Protein AF-A0A929SGC5-F1 (afdb_monomer)

Secondary structure (DSSP, 8-state):
-PPPGGGGS-GGG--SSEEEEEEEEE-TTS-EEEEEEEE-S-TTT----HHHHHHHHHHH--

Solvent-accessible surface area (backbone atoms only — not comparable to full-atom values): 4089 Å² total; per-residue (Å²): 129,86,83,58,66,71,80,76,55,68,53,91,78,47,75,45,67,41,80,42,85,57,42,77,49,66,48,99,89,65,50,82,48,75,43,71,42,76,36,73,49,34,65,97,78,49,77,78,53,70,69,60,48,55,54,45,52,66,70,69,72,113

pLDDT: mean 93.17, std 8.01, ran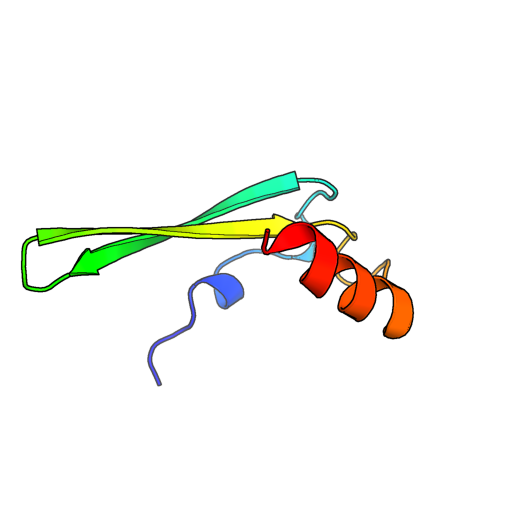ge [49.16, 97.94]

Structure (mmCIF, N/CA/C/O backbone):
data_AF-A0A929SGC5-F1
#
_entry.id   AF-A0A929SGC5-F1
#
loop_
_atom_site.group_PDB
_atom_site.id
_atom_site.type_symbol
_atom_site.label_atom_id
_atom_site.label_alt_id
_atom_site.label_comp_id
_atom_site.label_asym_id
_atom_site.label_entity_id
_atom_site.label_seq_id
_atom_site.pdbx_PDB_ins_code
_atom_site.Cartn_x
_atom_site.Cartn_y
_atom_site.Cartn_z
_atom_site.occupancy
_atom_site.B_iso_or_equiv
_atom_site.auth_seq_id
_atom_site.auth_comp_id
_atom_site.auth_asym_id
_atom_site.auth_atom_id
_atom_site.pdbx_PDB_model_num
ATOM 1 N N . MET A 1 1 ? -4.221 -16.555 14.821 1.00 49.16 1 MET A N 1
ATOM 2 C CA . MET A 1 1 ? -3.891 -15.147 14.495 1.00 49.16 1 MET A CA 1
ATOM 3 C C . MET A 1 1 ? -5.091 -14.515 13.807 1.00 49.16 1 MET A C 1
ATOM 5 O O . MET A 1 1 ? -5.670 -15.192 12.964 1.00 49.16 1 MET A O 1
ATOM 9 N N . PRO A 1 2 ? -5.507 -13.284 14.158 1.00 67.31 2 PRO A N 1
ATOM 10 C CA . PRO A 1 2 ? -6.562 -12.600 13.414 1.00 67.31 2 PRO A CA 1
ATOM 11 C C . PRO A 1 2 ? -6.137 -12.425 11.950 1.00 67.31 2 PRO A C 1
ATOM 13 O O . PRO A 1 2 ? -4.979 -12.118 11.668 1.00 67.31 2 PRO A O 1
ATOM 16 N N . LEU A 1 3 ? -7.068 -12.656 11.023 1.00 71.44 3 LEU A N 1
ATOM 17 C CA . LEU A 1 3 ? -6.812 -12.554 9.589 1.00 71.44 3 LEU A CA 1
ATOM 18 C C . LEU A 1 3 ? -6.527 -11.088 9.220 1.00 71.44 3 LEU A C 1
ATOM 20 O O . LEU A 1 3 ? -7.360 -10.216 9.477 1.00 71.44 3 LEU A O 1
ATOM 24 N N . LEU A 1 4 ? -5.363 -10.817 8.629 1.00 85.00 4 LEU A N 1
ATOM 25 C CA . LEU A 1 4 ? -4.970 -9.471 8.205 1.00 85.00 4 LEU A CA 1
ATOM 26 C C . LEU A 1 4 ? -5.850 -9.001 7.036 1.00 85.00 4 LEU A C 1
ATOM 28 O O . LEU A 1 4 ? -6.112 -9.770 6.113 1.00 85.00 4 LEU A O 1
ATOM 32 N N . ASP A 1 5 ? -6.280 -7.737 7.039 1.00 82.62 5 ASP A N 1
ATOM 33 C CA . ASP A 1 5 ? -7.240 -7.222 6.046 1.00 82.62 5 ASP A CA 1
ATOM 34 C C . ASP A 1 5 ? -6.707 -7.233 4.605 1.00 82.62 5 ASP A C 1
ATOM 36 O O . ASP A 1 5 ? -7.487 -7.330 3.661 1.00 82.62 5 ASP A O 1
ATOM 40 N N . SER A 1 6 ? -5.382 -7.233 4.423 1.00 83.69 6 SER A N 1
ATOM 41 C CA . SER A 1 6 ? -4.757 -7.416 3.107 1.00 83.69 6 SER A CA 1
ATOM 42 C C . SER A 1 6 ? -5.095 -8.779 2.483 1.00 83.69 6 SER A C 1
ATOM 44 O O . SER A 1 6 ? -5.386 -8.856 1.294 1.00 83.69 6 SER A O 1
ATOM 46 N N . PHE A 1 7 ? -5.159 -9.856 3.278 1.00 89.56 7 PHE A N 1
ATOM 47 C CA . PHE A 1 7 ? -5.422 -11.213 2.770 1.00 89.56 7 PHE A CA 1
ATOM 48 C C . PHE A 1 7 ? -6.867 -11.435 2.309 1.00 89.56 7 PHE A C 1
ATOM 50 O O . PHE A 1 7 ? -7.173 -12.472 1.731 1.00 89.56 7 PHE A O 1
ATOM 57 N N . LYS A 1 8 ? -7.760 -10.472 2.557 1.00 88.44 8 LYS A N 1
ATOM 58 C CA . LYS A 1 8 ? -9.162 -10.526 2.123 1.00 88.44 8 LYS A CA 1
ATOM 59 C C . LYS A 1 8 ? -9.384 -9.886 0.750 1.00 88.44 8 LYS A C 1
ATOM 61 O O . LYS A 1 8 ? -10.518 -9.842 0.285 1.00 88.44 8 LYS A O 1
ATOM 66 N N . VAL A 1 9 ? -8.333 -9.351 0.123 1.00 90.12 9 VAL A N 1
ATOM 67 C CA . VAL A 1 9 ? -8.416 -8.665 -1.170 1.00 90.12 9 VAL A CA 1
ATOM 68 C C . VAL A 1 9 ? -7.868 -9.558 -2.276 1.00 90.12 9 VAL A C 1
ATOM 70 O O . VAL A 1 9 ? -6.796 -10.151 -2.143 1.00 90.12 9 VAL A O 1
ATOM 73 N N . ASP A 1 10 ? -8.589 -9.620 -3.393 1.00 93.38 10 ASP A N 1
ATOM 74 C CA . ASP A 1 10 ? -8.129 -10.309 -4.594 1.00 93.38 10 ASP A CA 1
ATOM 75 C C . ASP A 1 10 ? -7.057 -9.473 -5.313 1.00 93.38 10 ASP A C 1
ATOM 77 O O . ASP A 1 10 ? -7.345 -8.468 -5.967 1.00 93.38 10 ASP A O 1
ATOM 81 N N . HIS A 1 11 ? -5.801 -9.900 -5.183 1.00 95.44 11 HIS A N 1
ATOM 82 C CA . HIS A 1 11 ? -4.651 -9.224 -5.781 1.00 95.44 11 HIS A CA 1
ATOM 83 C C . HIS A 1 11 ? -4.544 -9.449 -7.297 1.00 95.44 11 HIS A C 1
ATOM 85 O O . HIS A 1 11 ? -3.857 -8.682 -7.964 1.00 95.44 11 HIS A O 1
ATOM 91 N N . THR A 1 12 ? -5.234 -10.448 -7.863 1.00 94.62 12 THR A N 1
ATOM 92 C CA . THR A 1 12 ? -5.215 -10.718 -9.315 1.00 94.62 12 THR A CA 1
ATOM 93 C C . THR A 1 12 ? -6.042 -9.701 -10.103 1.00 94.62 12 THR A C 1
ATOM 95 O O . THR A 1 12 ? -5.761 -9.426 -11.268 1.00 94.62 12 THR A O 1
ATOM 98 N N . ARG A 1 13 ? -7.036 -9.094 -9.442 1.00 93.12 13 ARG A N 1
ATOM 99 C CA . ARG A 1 13 ? -7.939 -8.075 -10.000 1.00 93.12 13 ARG A CA 1
ATOM 100 C C . ARG A 1 13 ? -7.600 -6.654 -9.546 1.00 93.12 13 ARG A C 1
ATOM 102 O O . ARG A 1 13 ? -8.341 -5.720 -9.845 1.00 93.12 13 ARG A O 1
ATOM 109 N N . MET A 1 14 ? -6.515 -6.484 -8.793 1.00 92.94 14 MET A N 1
ATOM 110 C CA . MET A 1 14 ? -6.105 -5.191 -8.257 1.00 92.94 14 MET A CA 1
ATOM 111 C C . MET A 1 14 ? -5.350 -4.389 -9.322 1.00 92.94 14 MET A C 1
ATOM 113 O O . MET A 1 14 ? -4.286 -4.795 -9.792 1.00 92.94 14 MET A O 1
ATOM 117 N N . ASN A 1 15 ? -5.894 -3.226 -9.676 1.00 92.12 15 ASN A N 1
ATOM 118 C CA . ASN A 1 15 ? -5.231 -2.281 -10.568 1.00 92.12 15 ASN A CA 1
ATOM 119 C C . ASN A 1 15 ? -4.172 -1.476 -9.803 1.00 92.12 15 ASN A C 1
ATOM 121 O O . ASN A 1 15 ? -4.376 -1.117 -8.643 1.00 92.12 15 ASN A O 1
ATOM 125 N N . ALA A 1 16 ? -3.064 -1.172 -10.476 1.00 94.94 16 ALA A N 1
ATOM 126 C CA . ALA A 1 16 ? -2.032 -0.260 -9.999 1.00 94.94 16 ALA A CA 1
ATOM 127 C C . ALA A 1 16 ? -1.574 0.643 -11.163 1.00 94.94 16 ALA A C 1
ATOM 129 O O . ALA A 1 16 ? -1.575 0.168 -12.304 1.00 94.94 16 ALA A O 1
ATOM 130 N N . PRO A 1 17 ? -1.192 1.906 -10.899 1.00 96.50 17 PRO A N 1
ATOM 131 C CA . PRO A 1 17 ? -1.143 2.541 -9.580 1.00 96.50 17 PRO A CA 1
ATOM 132 C C . PRO A 1 17 ? -2.535 2.897 -9.022 1.00 96.50 17 PRO A C 1
ATOM 134 O O . PRO A 1 17 ? -3.470 3.143 -9.782 1.00 96.50 17 PRO A O 1
ATOM 137 N N . GLY A 1 18 ? -2.698 2.911 -7.695 1.00 95.75 18 GLY A N 1
ATOM 138 C CA . GLY A 1 18 ? -3.990 3.204 -7.065 1.00 95.75 18 GLY A CA 1
ATOM 139 C C . GLY A 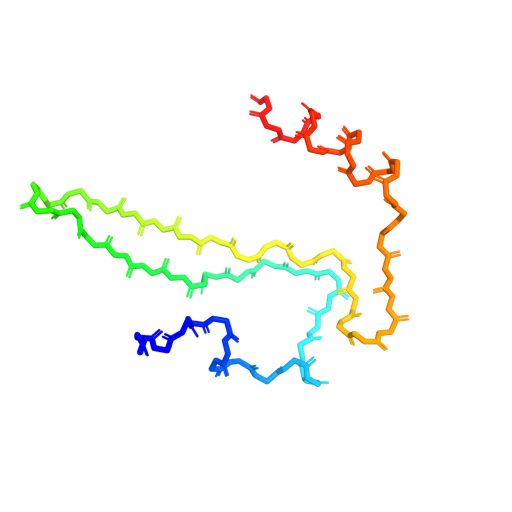1 18 ? -3.942 3.419 -5.551 1.00 95.75 18 GLY A C 1
ATOM 140 O O . GLY A 1 18 ? -2.994 3.024 -4.876 1.00 95.75 18 GLY A O 1
ATOM 141 N N . VAL A 1 19 ? -4.999 4.039 -5.018 1.00 96.19 19 VAL A N 1
ATOM 142 C CA . VAL A 1 19 ? -5.187 4.307 -3.583 1.00 96.19 19 VAL A CA 1
ATOM 143 C C . VAL A 1 19 ? -6.446 3.599 -3.097 1.00 96.19 19 VAL A C 1
ATOM 145 O O . VAL A 1 19 ? -7.505 3.714 -3.713 1.00 96.19 19 VAL A O 1
ATOM 148 N N . ARG A 1 20 ? -6.355 2.885 -1.973 1.00 94.81 20 ARG A N 1
ATOM 149 C CA . ARG A 1 20 ? -7.485 2.166 -1.371 1.00 94.81 20 ARG A CA 1
ATOM 150 C C . ARG A 1 20 ? -7.494 2.329 0.144 1.00 94.81 20 ARG A C 1
ATOM 152 O O . ARG A 1 20 ? -6.458 2.206 0.789 1.00 94.81 20 ARG A O 1
ATOM 159 N N . LEU A 1 21 ? -8.670 2.528 0.741 1.00 94.75 21 LEU A N 1
ATOM 160 C CA . LEU A 1 21 ? -8.829 2.430 2.193 1.00 94.75 21 LEU A CA 1
ATOM 161 C C . LEU A 1 21 ? -8.713 0.955 2.606 1.00 94.75 21 LEU A C 1
ATOM 163 O O . LEU A 1 21 ? -9.596 0.146 2.320 1.00 94.75 21 LEU A O 1
ATOM 167 N N . ALA A 1 22 ? -7.599 0.595 3.239 1.00 93.38 22 ALA A N 1
ATOM 168 C CA . ALA A 1 22 ? -7.290 -0.782 3.600 1.00 93.38 22 ALA A CA 1
ATOM 169 C C . ALA A 1 22 ? -7.954 -1.205 4.907 1.00 93.38 22 ALA A C 1
ATOM 171 O O . ALA A 1 22 ? -8.437 -2.329 5.019 1.00 93.38 22 ALA A O 1
ATOM 172 N N . LYS A 1 23 ? -7.967 -0.303 5.890 1.00 92.81 23 LYS A N 1
ATOM 173 C CA . LYS A 1 23 ? -8.536 -0.559 7.209 1.00 92.81 23 LYS A CA 1
ATOM 174 C C . LYS A 1 23 ? -9.025 0.738 7.825 1.00 92.81 23 LYS A C 1
ATOM 176 O O . LYS A 1 23 ? -8.349 1.756 7.743 1.00 92.81 23 LYS A O 1
ATOM 181 N N . SER A 1 24 ? -10.165 0.683 8.499 1.00 93.56 24 SER A N 1
ATOM 182 C CA . SER A 1 24 ? -10.606 1.734 9.412 1.00 93.56 24 SER A CA 1
ATOM 183 C C . SER A 1 24 ? -10.778 1.122 10.794 1.00 93.56 24 SER A C 1
ATOM 185 O O . SER A 1 24 ? -11.314 0.023 10.928 1.00 93.56 24 SER A O 1
ATOM 187 N N . MET A 1 25 ? -10.276 1.794 11.821 1.00 93.94 25 MET A N 1
ATOM 188 C CA . MET A 1 25 ? -10.398 1.354 13.204 1.00 93.94 25 MET A CA 1
ATOM 189 C C . MET A 1 25 ? -10.595 2.546 14.132 1.00 93.94 25 MET A C 1
ATOM 191 O O . MET A 1 25 ? -10.329 3.691 13.764 1.00 93.94 25 MET A O 1
ATOM 195 N N . ARG A 1 26 ? -11.081 2.270 15.341 1.00 96.06 26 ARG A N 1
ATOM 196 C CA . ARG A 1 26 ? -11.214 3.268 16.400 1.00 96.06 26 ARG A CA 1
ATOM 197 C C . ARG A 1 26 ? -10.331 2.901 17.584 1.00 96.06 26 ARG A C 1
ATOM 199 O O . ARG A 1 26 ? -10.243 1.723 17.930 1.00 96.06 26 ARG A O 1
ATOM 206 N N . THR A 1 27 ? -9.679 3.887 18.190 1.00 94.69 27 T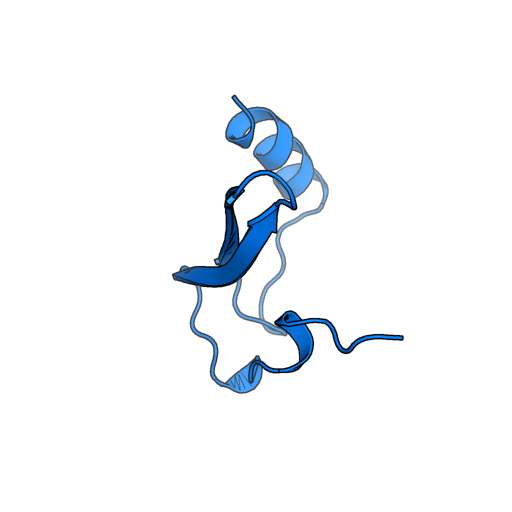HR A N 1
ATOM 207 C CA . THR A 1 27 ? -8.961 3.697 19.457 1.00 94.69 27 THR A CA 1
ATOM 208 C C . THR A 1 27 ? -9.964 3.495 20.594 1.00 94.69 27 THR A C 1
ATOM 210 O O . THR A 1 27 ? -11.150 3.805 20.461 1.00 94.69 27 THR A O 1
ATOM 213 N N . LYS A 1 28 ? -9.494 2.998 21.745 1.00 94.50 28 LYS A N 1
ATOM 214 C CA . LYS A 1 28 ? -10.325 2.894 22.960 1.00 94.50 28 LYS A CA 1
ATOM 215 C C . LYS A 1 28 ? -10.861 4.257 23.419 1.00 94.50 28 LYS A C 1
ATOM 217 O O . LYS A 1 28 ? -11.933 4.309 24.008 1.00 94.50 28 LYS A O 1
ATOM 222 N N . SER A 1 29 ? -10.137 5.330 23.107 1.00 95.69 29 SER A N 1
ATOM 223 C CA . SER A 1 29 ? -10.511 6.717 23.401 1.00 95.69 29 SER A CA 1
ATOM 224 C C . SER A 1 29 ? -11.423 7.344 22.336 1.00 95.69 29 SER A C 1
ATOM 226 O O . SER A 1 29 ? -11.865 8.474 22.503 1.00 95.69 29 SER A O 1
ATOM 228 N N . GLY A 1 30 ? -11.744 6.616 21.258 1.00 94.50 30 GLY A N 1
ATOM 229 C CA . GLY A 1 30 ? -12.686 7.044 20.220 1.00 94.50 30 GLY A CA 1
ATOM 230 C C . GLY A 1 30 ? -12.062 7.657 18.961 1.00 94.50 30 GLY A C 1
ATOM 231 O O . GLY A 1 30 ? -12.804 7.945 18.015 1.00 94.50 30 GLY A O 1
ATOM 232 N N . ASP A 1 31 ? -10.736 7.799 18.897 1.00 96.69 31 ASP A N 1
ATOM 233 C CA . ASP A 1 31 ? -10.026 8.359 17.740 1.00 96.69 31 ASP A CA 1
ATOM 234 C C . ASP A 1 31 ? -10.152 7.448 16.525 1.00 96.69 31 ASP A C 1
ATOM 236 O O . ASP A 1 31 ? -10.116 6.223 16.641 1.00 96.69 31 ASP A O 1
ATOM 240 N N . LYS A 1 32 ? -10.270 8.035 15.335 1.00 96.38 32 LYS A N 1
ATOM 241 C CA . LYS A 1 32 ? -10.354 7.283 14.080 1.00 96.38 32 LYS A CA 1
ATOM 242 C C . LYS A 1 32 ? -8.960 7.098 13.490 1.00 96.38 32 LYS A C 1
ATOM 244 O O . LYS A 1 32 ? -8.276 8.073 13.209 1.00 96.38 32 LYS A O 1
ATOM 249 N N . ILE A 1 33 ? -8.585 5.853 13.2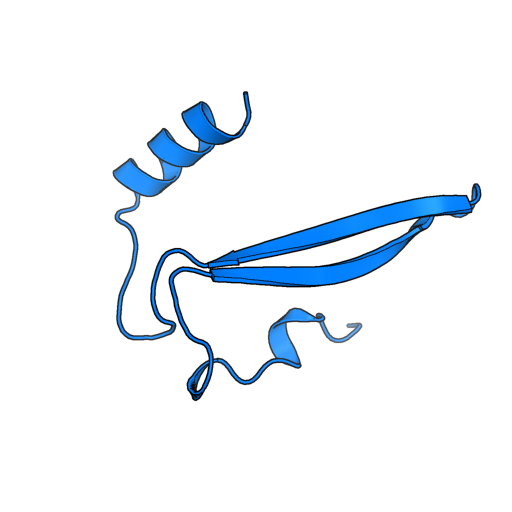20 1.00 96.50 33 ILE A N 1
ATOM 250 C CA . ILE A 1 33 ? -7.368 5.493 12.489 1.00 96.50 33 ILE A CA 1
ATOM 251 C C . ILE A 1 33 ? -7.786 4.898 11.147 1.00 96.50 33 ILE A C 1
ATOM 253 O O . ILE A 1 33 ? -8.606 3.979 11.093 1.00 96.50 33 ILE A O 1
ATOM 257 N N . SER A 1 34 ? -7.205 5.406 10.064 1.00 96.25 34 SER A N 1
ATOM 258 C CA . SER A 1 34 ? -7.405 4.888 8.70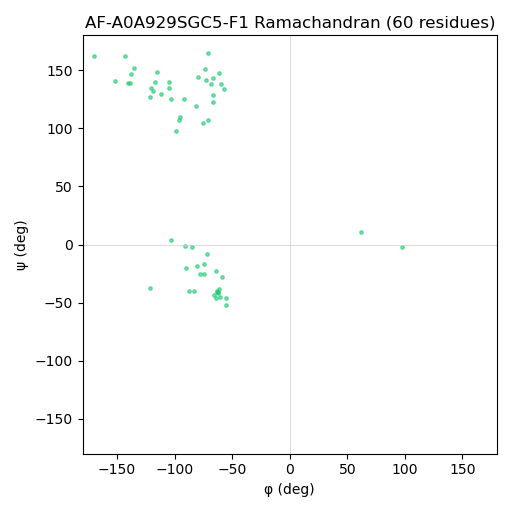9 1.00 96.25 34 SER A CA 1
ATOM 259 C C . SER A 1 34 ? -6.063 4.467 8.129 1.00 96.25 34 SER A C 1
ATOM 261 O O . SER A 1 34 ? -5.118 5.247 8.130 1.00 96.25 34 SER A O 1
ATOM 263 N N . VAL A 1 35 ? -5.980 3.230 7.650 1.00 95.88 35 VAL A N 1
ATOM 264 C CA . VAL A 1 35 ? -4.809 2.685 6.962 1.00 95.88 35 VAL A CA 1
ATOM 265 C C . VAL A 1 35 ? -5.122 2.672 5.478 1.00 95.88 35 VAL A C 1
ATOM 267 O O . VAL A 1 35 ? -6.129 2.086 5.070 1.00 95.88 35 VAL A O 1
ATOM 270 N N . TYR A 1 36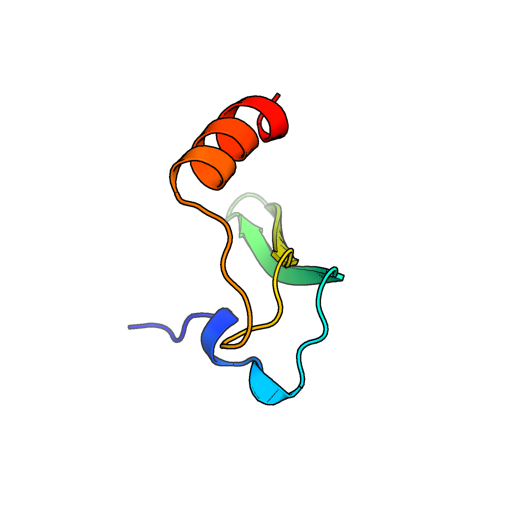 ? -4.262 3.297 4.683 1.00 96.19 36 TYR A N 1
ATOM 271 C CA . TYR A 1 36 ? -4.376 3.330 3.232 1.00 96.19 36 TYR A CA 1
ATOM 272 C C . TYR A 1 36 ? -3.355 2.394 2.592 1.00 96.19 36 TYR A C 1
ATOM 274 O O . TYR A 1 36 ? -2.215 2.286 3.032 1.00 96.19 36 TYR A O 1
ATOM 282 N N . ASP A 1 37 ? -3.802 1.710 1.551 1.00 96.56 37 ASP A N 1
ATOM 283 C CA . ASP A 1 37 ? -2.988 0.923 0.639 1.00 96.56 37 ASP A CA 1
ATOM 284 C C . ASP A 1 37 ? -2.682 1.804 -0.573 1.00 96.56 37 ASP A C 1
ATOM 286 O O . ASP A 1 37 ? -3.579 2.127 -1.358 1.00 96.56 37 ASP A O 1
ATOM 290 N N . LEU A 1 38 ? -1.427 2.248 -0.655 1.00 96.69 38 LEU A N 1
ATOM 291 C CA . LEU A 1 38 ? -0.881 3.022 -1.764 1.00 96.69 38 LEU A CA 1
ATOM 292 C C . LEU A 1 38 ? -0.121 2.062 -2.671 1.00 96.69 38 LEU A C 1
ATOM 294 O O . LEU A 1 38 ? 1.015 1.671 -2.394 1.00 96.69 38 LEU A O 1
ATOM 298 N N . ARG A 1 39 ? -0.786 1.624 -3.736 1.00 97.06 39 ARG A N 1
ATOM 299 C CA . ARG A 1 39 ? -0.277 0.580 -4.615 1.00 97.06 39 ARG A CA 1
ATOM 300 C C . ARG A 1 39 ? 0.423 1.216 -5.806 1.00 97.06 39 ARG A C 1
ATOM 302 O O . ARG A 1 39 ? -0.241 1.787 -6.661 1.00 97.06 39 ARG A O 1
ATOM 309 N N . PHE A 1 40 ? 1.748 1.105 -5.869 1.00 97.00 40 PHE A N 1
ATOM 310 C CA . PHE A 1 40 ? 2.555 1.651 -6.971 1.00 97.00 40 PHE A CA 1
ATOM 311 C C . PHE A 1 40 ? 2.702 0.674 -8.145 1.00 97.00 40 PHE A C 1
ATOM 313 O O . PHE A 1 40 ? 2.608 1.084 -9.296 1.00 97.00 40 PHE A O 1
ATOM 320 N N . CYS A 1 41 ? 2.883 -0.617 -7.855 1.00 96.94 41 CYS A N 1
ATOM 321 C CA . CYS A 1 41 ? 3.147 -1.665 -8.846 1.00 96.94 41 CYS A CA 1
ATOM 322 C C . CYS A 1 41 ? 2.010 -2.684 -8.914 1.00 96.94 41 CYS A C 1
ATOM 324 O O . CYS A 1 41 ? 1.374 -2.984 -7.895 1.00 96.94 41 CYS A O 1
ATOM 326 N N . ARG A 1 42 ? 1.777 -3.253 -10.104 1.00 96.38 42 ARG A N 1
ATOM 327 C CA . ARG A 1 42 ? 0.776 -4.314 -10.270 1.00 96.38 42 ARG A CA 1
ATOM 328 C C . ARG A 1 42 ? 1.207 -5.580 -9.516 1.00 96.38 42 ARG A C 1
ATOM 330 O O . ARG A 1 42 ? 2.328 -6.052 -9.732 1.00 96.38 42 ARG A O 1
ATOM 337 N N . PRO A 1 43 ? 0.344 -6.166 -8.659 1.00 96.94 43 PRO A N 1
ATOM 338 C CA . PRO A 1 43 ? 0.708 -7.357 -7.896 1.00 96.94 43 PRO A CA 1
ATOM 339 C C . PRO A 1 43 ? 1.150 -8.507 -8.804 1.00 96.94 43 PRO A C 1
ATOM 341 O O . PRO A 1 43 ? 0.474 -8.821 -9.781 1.00 96.94 43 PRO A O 1
ATOM 344 N N . ASN A 1 44 ? 2.264 -9.151 -8.452 1.00 96.38 44 ASN A N 1
ATOM 345 C CA . ASN A 1 44 ? 2.854 -10.290 -9.171 1.00 96.38 44 ASN A CA 1
ATOM 346 C C . ASN A 1 44 ? 3.312 -10.011 -10.619 1.00 96.38 44 ASN A C 1
ATOM 348 O O . ASN A 1 44 ? 3.624 -10.960 -11.333 1.00 96.38 44 ASN A O 1
ATOM 352 N N . LEU A 1 45 ? 3.363 -8.748 -11.058 1.00 96.25 45 LEU A N 1
ATOM 353 C CA . LEU A 1 45 ? 3.837 -8.366 -12.398 1.00 96.25 45 LEU A CA 1
ATOM 354 C C . LEU A 1 45 ? 5.028 -7.408 -12.343 1.00 96.25 45 LEU A C 1
ATOM 356 O O . LEU A 1 45 ? 5.938 -7.509 -13.159 1.00 96.25 45 LEU A O 1
ATOM 360 N N . GLU A 1 46 ? 5.031 -6.491 -11.378 1.00 96.94 46 GLU A N 1
ATOM 361 C CA . GLU A 1 46 ? 6.037 -5.440 -11.258 1.00 96.94 46 GLU A CA 1
ATOM 362 C C . GLU A 1 46 ? 6.501 -5.312 -9.807 1.00 96.94 46 GLU A C 1
ATOM 364 O O . GLU A 1 46 ? 5.750 -5.584 -8.866 1.00 96.94 46 GLU A O 1
ATOM 369 N N . ILE A 1 47 ? 7.740 -4.861 -9.622 1.00 96.88 47 ILE A N 1
ATOM 370 C CA . ILE A 1 47 ? 8.325 -4.616 -8.307 1.00 96.88 47 ILE A CA 1
ATOM 371 C C . ILE A 1 47 ? 9.162 -3.339 -8.346 1.00 96.88 47 ILE A C 1
ATOM 373 O O . ILE A 1 47 ? 9.882 -3.080 -9.311 1.00 96.88 47 ILE A O 1
ATOM 377 N N . MET A 1 48 ? 9.072 -2.531 -7.291 1.00 96.56 48 MET A N 1
ATOM 378 C CA . MET A 1 48 ? 9.983 -1.405 -7.110 1.00 96.56 48 MET A CA 1
ATOM 379 C C . MET A 1 48 ? 11.367 -1.926 -6.721 1.00 96.56 48 MET A C 1
ATOM 381 O O . MET A 1 48 ? 11.488 -2.866 -5.936 1.00 96.56 48 MET A O 1
ATOM 385 N N . SER A 1 49 ? 12.427 -1.300 -7.235 1.00 97.75 49 SER A N 1
ATOM 386 C CA . SER A 1 49 ? 13.783 -1.626 -6.780 1.00 97.75 49 SER A CA 1
ATOM 387 C C . SER A 1 49 ? 13.935 -1.337 -5.281 1.00 97.75 49 SER A C 1
ATOM 389 O O . SER A 1 49 ? 13.341 -0.388 -4.768 1.00 97.75 49 SER A O 1
ATOM 391 N N . GLU A 1 50 ? 14.756 -2.119 -4.581 1.00 97.50 50 GLU A N 1
ATOM 392 C CA . GLU A 1 50 ? 15.026 -1.937 -3.147 1.00 97.50 50 GLU A CA 1
ATOM 393 C C . GLU A 1 50 ? 15.527 -0.517 -2.844 1.00 97.50 50 GLU A C 1
ATOM 395 O O . GLU A 1 50 ? 14.948 0.193 -2.023 1.00 97.50 50 GLU A O 1
ATOM 400 N N . ARG A 1 51 ? 16.560 -0.067 -3.573 1.00 97.81 51 ARG A N 1
ATOM 401 C CA . ARG A 1 51 ? 17.139 1.273 -3.401 1.00 97.81 51 ARG A CA 1
ATOM 402 C C . ARG A 1 51 ? 16.111 2.369 -3.667 1.00 97.81 51 ARG A C 1
ATOM 404 O O . ARG A 1 51 ? 16.007 3.296 -2.875 1.00 97.81 51 ARG A O 1
ATOM 411 N N . GLY A 1 52 ? 15.333 2.240 -4.744 1.00 96.69 52 GLY A N 1
ATOM 412 C CA . GLY A 1 52 ? 14.278 3.200 -5.069 1.00 96.69 52 GLY A CA 1
ATOM 413 C C . GLY A 1 52 ? 13.181 3.244 -4.007 1.00 96.69 52 GLY A C 1
ATOM 414 O O . GLY A 1 52 ? 12.748 4.328 -3.636 1.00 96.69 52 GLY A O 1
ATOM 415 N N . THR A 1 53 ? 12.783 2.087 -3.472 1.00 97.25 53 THR A N 1
ATOM 416 C CA . THR A 1 53 ? 11.772 1.987 -2.407 1.00 97.25 53 THR A CA 1
ATOM 417 C C . THR A 1 53 ? 12.252 2.655 -1.125 1.00 97.25 53 THR A C 1
ATOM 419 O O . THR A 1 53 ? 11.519 3.449 -0.547 1.00 97.25 53 THR A O 1
ATOM 422 N N . HIS A 1 54 ? 13.491 2.391 -0.710 1.00 97.56 54 HIS A N 1
ATOM 423 C CA . HIS A 1 54 ? 14.067 2.999 0.487 1.00 97.56 54 HIS A CA 1
ATOM 424 C C . HIS A 1 54 ? 14.236 4.518 0.327 1.00 97.56 54 HIS A C 1
ATOM 426 O O . HIS A 1 54 ? 13.868 5.275 1.216 1.00 97.56 54 HIS A O 1
ATOM 432 N N . THR A 1 55 ? 14.723 5.002 -0.821 1.00 97.88 55 THR A N 1
ATOM 433 C CA . THR A 1 55 ? 14.787 6.452 -1.079 1.00 97.88 55 THR A CA 1
ATOM 434 C C . THR A 1 55 ? 13.397 7.090 -1.082 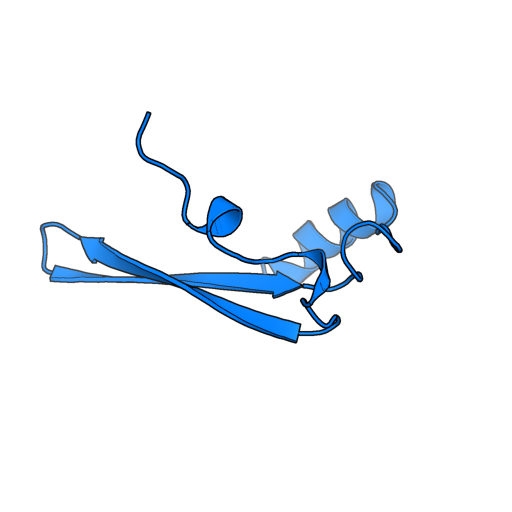1.00 97.88 55 THR A C 1
ATOM 436 O O . THR A 1 55 ? 13.225 8.168 -0.517 1.00 97.88 55 THR A O 1
ATOM 439 N N . LEU A 1 56 ? 12.405 6.427 -1.685 1.00 97.38 56 LEU A N 1
ATOM 440 C CA . LEU A 1 56 ? 11.025 6.902 -1.684 1.00 97.38 56 LEU A CA 1
ATOM 441 C C . LEU A 1 56 ? 10.461 6.972 -0.262 1.00 97.38 56 LEU A C 1
ATOM 443 O O . LEU A 1 56 ? 9.812 7.956 0.053 1.00 97.38 56 LEU A O 1
ATOM 447 N N . GLU A 1 57 ? 10.736 5.993 0.601 1.00 97.75 57 GLU A N 1
ATOM 448 C CA . GLU A 1 57 ? 10.309 6.006 2.006 1.00 97.75 57 GLU A CA 1
ATOM 449 C C . GLU A 1 57 ? 10.781 7.270 2.746 1.00 97.75 57 GLU A C 1
ATOM 451 O O . GLU A 1 57 ? 9.964 7.938 3.379 1.00 97.75 57 GLU A O 1
ATOM 456 N N . HIS A 1 58 ? 12.055 7.663 2.598 1.00 97.94 58 HIS A N 1
ATOM 457 C CA . HIS A 1 58 ? 12.585 8.899 3.204 1.00 97.94 58 HIS A CA 1
ATOM 458 C C . HIS A 1 58 ? 11.913 10.164 2.664 1.00 97.94 58 HIS A C 1
ATOM 460 O O . HIS A 1 58 ? 11.641 11.088 3.425 1.00 97.94 58 HIS A O 1
ATOM 466 N N . LEU A 1 59 ? 11.648 10.217 1.356 1.00 97.44 59 LEU A N 1
ATOM 467 C CA . LEU A 1 59 ? 11.025 11.383 0.719 1.00 97.44 59 LEU A CA 1
ATOM 468 C C . LEU A 1 59 ? 9.510 11.452 0.945 1.00 97.44 59 LEU A C 1
A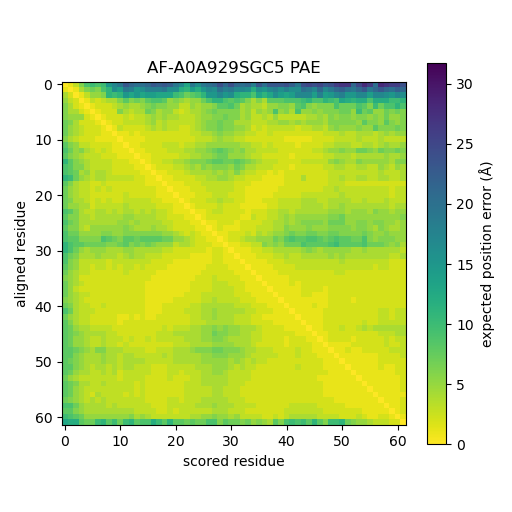TOM 470 O O . LEU A 1 59 ? 8.937 12.533 0.869 1.00 97.44 59 LEU A O 1
ATOM 474 N N . PHE A 1 60 ? 8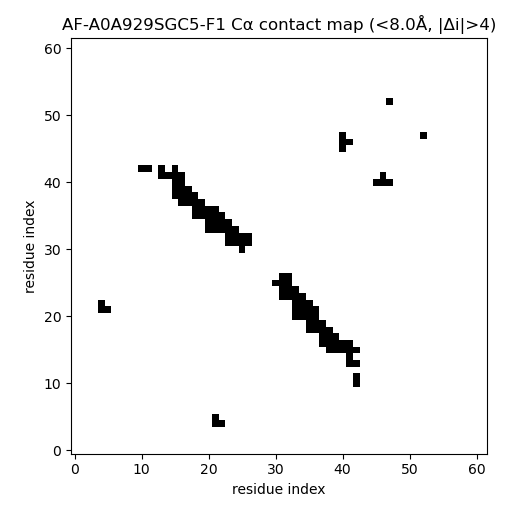.860 10.314 1.187 1.00 96.69 60 PHE A N 1
ATOM 475 C CA . PHE A 1 60 ? 7.407 10.207 1.303 1.00 96.69 60 PHE A CA 1
ATOM 476 C C . PHE A 1 60 ? 6.899 10.394 2.738 1.00 96.69 60 PHE A C 1
ATOM 478 O O . PHE A 1 60 ? 5.720 10.673 2.933 1.00 96.69 60 PHE A O 1
ATOM 485 N N . ALA A 1 61 ? 7.767 10.222 3.740 1.00 93.75 61 ALA A N 1
ATOM 486 C CA . ALA A 1 61 ? 7.414 10.371 5.151 1.00 93.75 61 ALA A CA 1
ATOM 487 C C . ALA A 1 61 ? 7.375 11.829 5.648 1.00 93.75 61 ALA A C 1
ATOM 489 O O . ALA A 1 61 ? 6.808 12.073 6.715 1.00 93.75 61 ALA A O 1
ATOM 490 N N . GLY A 1 62 ? 8.011 12.757 4.922 1.00 83.81 62 GLY A N 1
ATOM 491 C CA . GLY A 1 62 ? 8.030 14.190 5.245 1.00 83.81 62 GLY A CA 1
ATOM 492 C C . GLY A 1 62 ? 6.699 14.869 4.964 1.00 83.81 62 GLY A C 1
ATOM 493 O O . GLY A 1 62 ? 6.293 15.695 5.811 1.00 83.81 62 GLY A O 1
#

Nearest PDB structures (foldseek):
  1j6w-assembly1_B  TM=9.708E-01  e=2.613E-06  Haemophilus influenzae
  1joe-assembly2_D  TM=9.754E-01  e=5.576E-05  Haemophilus influenzae Rd KW20
  5v2w-assembly1_A  TM=9.334E-01  e=1.285E-04  Salmonella enterica subsp. enterica serovar Typhi
  1j6x-assembly1_A  TM=9.606E-01  e=1.572E-03  Helicobacter pylori
  8foh-assembly1_1  TM=4.389E-01  e=4.681E+00  Saccharomyces cerevisiae

Radius of gyration: 14.36 Å; Cα contacts (8 Å, |Δi|>4): 56; chains: 1; bounding box: 30×29×36 Å

Foldseek 3Di:
DPDQQVVVDDLQPDDPQDKDFSDWDADPVGDIDTDMDGGHDRPPPDDDDPVRVVVCVVVVVD

Sequence (62 aa):
MPLLDSFKVDHTRMNAPGVRLAKSMRTKSGDKISVYDLRFCRPNLEIMSERGTHTLEHLFAG

Mean predicted aligned error: 3.92 Å